Protein AF-A0A5K1B5K2-F1 (afdb_monomer_lite)

Foldseek 3Di:
DDDPPPDPDDLLVVLCCLCVPPVVPDDLLVLLVVLLVVLCVVVVVVVVLLVCVVVVPPVSVVVCVVLVNPQLSVCSVVCVVVVVVVVVVSVVSVVLSVVLVCLVPPDPVPDPCPPPVNVVVVVCSNVSSSVSNSVSSVSVVVVVVSRCVSPD

pLDDT: mean 74.58, std 14.49, range [34.84, 93.44]

Sequence (152 aa):
ITCRCSGNGDGHETTMVLLKGPLSHYEWDAKAVLVLAAFAMTYGEFWLTSQLHAVNNPLAKSVAVLKQLPELLEHVDTLKPRFDALNNLFAELLALTRCIIEFSDMPKDYISMDTPTLKTAQAYIPTAVYWIVKSVITSSSQVIGLICMGHE

Radius of gyration: 18.87 Å; chains: 1; bounding box: 48×26×58 Å

Structure (mmCIF, N/CA/C/O backbone):
data_AF-A0A5K1B5K2-F1
#
_entry.id   AF-A0A5K1B5K2-F1
#
loop_
_atom_site.group_PDB
_atom_site.id
_atom_site.type_symbol
_atom_site.label_atom_id
_atom_site.label_alt_id
_atom_site.label_comp_id
_atom_site.label_asym_id
_atom_site.label_entity_id
_atom_site.label_seq_id
_atom_site.pdbx_PDB_ins_code
_atom_site.Cartn_x
_atom_site.Cartn_y
_atom_site.Cartn_z
_atom_site.occupancy
_atom_site.B_iso_or_equiv
_atom_site.auth_seq_id
_atom_site.auth_comp_id
_atom_site.auth_asym_id
_atom_site.auth_atom_id
_atom_site.pdbx_PDB_model_num
ATOM 1 N N . ILE A 1 1 ? 1.248 -12.414 -7.505 1.00 42.53 1 ILE A N 1
ATOM 2 C CA . ILE A 1 1 ? -0.099 -12.026 -7.989 1.00 42.53 1 ILE A CA 1
ATOM 3 C C . ILE A 1 1 ? -0.017 -11.946 -9.506 1.00 42.53 1 ILE A C 1
ATOM 5 O O . ILE A 1 1 ? 0.461 -10.956 -10.035 1.00 42.53 1 ILE A O 1
ATOM 9 N N . THR A 1 2 ? -0.358 -13.021 -10.208 1.00 37.50 2 THR A N 1
ATOM 10 C CA . THR A 1 2 ? -0.392 -13.056 -11.677 1.00 37.50 2 THR A CA 1
ATOM 11 C C . THR A 1 2 ? -1.841 -12.888 -12.109 1.00 37.50 2 THR A C 1
ATOM 13 O O . THR A 1 2 ? -2.589 -13.855 -12.222 1.00 37.50 2 THR A O 1
ATOM 16 N N . CYS A 1 3 ? -2.272 -11.638 -12.276 1.00 45.53 3 CYS A N 1
ATOM 17 C CA . CYS A 1 3 ? -3.598 -11.359 -12.808 1.00 45.53 3 CYS A CA 1
ATOM 18 C C . CYS A 1 3 ? -3.533 -11.420 -14.339 1.00 45.53 3 CYS A C 1
ATOM 20 O O . CYS A 1 3 ? -2.828 -10.627 -14.961 1.00 45.53 3 CYS A O 1
ATOM 22 N N . ARG A 1 4 ? -4.260 -12.362 -14.956 1.00 41.22 4 ARG A N 1
ATOM 23 C CA . ARG A 1 4 ? -4.583 -12.293 -16.388 1.00 41.22 4 ARG A CA 1
ATOM 24 C C . ARG A 1 4 ? -5.589 -11.156 -16.585 1.00 41.22 4 ARG A C 1
ATOM 26 O O . ARG A 1 4 ? -6.795 -11.391 -16.607 1.00 41.22 4 ARG A O 1
ATOM 33 N N . CYS A 1 5 ? -5.107 -9.925 -16.708 1.00 46.34 5 CYS A N 1
ATOM 34 C CA . CYS A 1 5 ? -5.941 -8.762 -17.003 1.00 46.34 5 CYS A CA 1
ATOM 35 C C . CYS A 1 5 ? -6.309 -8.728 -18.495 1.00 46.34 5 CYS A C 1
ATOM 37 O O . CYS A 1 5 ? -5.785 -7.926 -19.255 1.00 46.34 5 CYS A O 1
ATOM 39 N N . SER A 1 6 ? -7.204 -9.621 -18.918 1.00 44.66 6 SER A N 1
ATOM 40 C CA . SER A 1 6 ? -7.982 -9.460 -20.160 1.00 44.66 6 SER A CA 1
ATOM 41 C C . SER A 1 6 ? -9.474 -9.247 -19.868 1.00 44.66 6 SER A C 1
ATOM 43 O O . SER A 1 6 ? -10.271 -9.085 -20.788 1.00 44.66 6 SER A O 1
ATOM 45 N N . GLY A 1 7 ? -9.878 -9.263 -18.596 1.00 43.06 7 GLY A N 1
ATOM 46 C CA . GLY A 1 7 ? -11.255 -9.024 -18.193 1.00 43.06 7 GLY A CA 1
ATOM 47 C C . GLY A 1 7 ? -11.449 -7.565 -17.822 1.00 43.06 7 GLY A C 1
ATOM 48 O O . GLY A 1 7 ? -10.800 -7.073 -16.906 1.00 43.06 7 GLY A O 1
ATOM 49 N N . ASN A 1 8 ? -12.386 -6.915 -18.497 1.00 46.66 8 ASN A N 1
ATOM 50 C CA . ASN A 1 8 ? -12.981 -5.620 -18.176 1.00 46.66 8 ASN A CA 1
ATOM 51 C C . ASN A 1 8 ? -13.783 -5.687 -16.847 1.00 46.66 8 ASN A C 1
ATOM 53 O O . ASN A 1 8 ? -14.937 -5.272 -16.790 1.00 46.66 8 ASN A O 1
ATOM 57 N N . GLY A 1 9 ? -13.219 -6.322 -15.814 1.00 53.56 9 GLY A N 1
ATOM 58 C CA . GLY A 1 9 ? -13.840 -6.533 -14.513 1.00 53.56 9 GLY A CA 1
ATOM 59 C C . GLY A 1 9 ? -13.720 -5.263 -13.689 1.00 53.56 9 GLY A C 1
ATOM 60 O O . GLY A 1 9 ? -12.617 -4.761 -13.470 1.00 53.56 9 GLY A O 1
ATOM 61 N N . ASP A 1 10 ? -14.860 -4.734 -13.259 1.00 70.25 10 ASP A N 1
ATOM 62 C CA . ASP A 1 10 ? -14.939 -3.555 -12.405 1.00 70.25 10 ASP A CA 1
ATOM 63 C C . ASP A 1 10 ? -13.998 -3.735 -11.197 1.00 70.25 10 ASP A C 1
ATOM 65 O O . ASP A 1 10 ? -14.020 -4.766 -10.517 1.00 70.25 10 ASP A O 1
ATOM 69 N N . GLY A 1 11 ? -13.149 -2.741 -10.907 1.00 72.81 11 GLY A N 1
ATOM 70 C CA . GLY A 1 11 ? -12.273 -2.759 -9.729 1.00 72.81 11 GLY A CA 1
ATOM 71 C C . GLY A 1 11 ? -13.053 -3.014 -8.432 1.00 72.81 11 GLY A C 1
ATOM 72 O O . GLY A 1 11 ? -12.501 -3.553 -7.469 1.00 72.81 11 GLY A O 1
ATOM 73 N N . HIS A 1 12 ? -14.352 -2.698 -8.420 1.00 83.50 12 HIS A N 1
ATOM 74 C CA . HIS A 1 12 ? -15.292 -3.114 -7.386 1.00 83.50 12 HIS A CA 1
ATOM 75 C C . HIS A 1 12 ? -15.451 -4.640 -7.274 1.00 83.50 12 HIS A C 1
ATOM 77 O O . HIS A 1 12 ? -15.308 -5.178 -6.180 1.00 83.50 12 HIS A O 1
ATOM 83 N N . GLU A 1 13 ? -15.705 -5.352 -8.373 1.00 84.38 13 GLU A N 1
ATOM 84 C CA . GLU A 1 13 ? -15.927 -6.803 -8.380 1.00 84.38 13 GLU A CA 1
ATOM 85 C C . GLU A 1 13 ? -14.706 -7.548 -7.834 1.00 84.38 13 GLU A C 1
ATOM 87 O O . GLU A 1 13 ? -14.828 -8.357 -6.913 1.00 84.38 13 GLU A O 1
ATOM 92 N N . THR A 1 14 ? -13.511 -7.190 -8.310 1.00 82.75 14 THR A N 1
ATOM 93 C CA . THR A 1 14 ? -12.257 -7.797 -7.834 1.00 82.75 14 THR A CA 1
ATOM 94 C C . THR A 1 14 ? -12.045 -7.531 -6.341 1.00 82.75 14 THR A C 1
ATOM 96 O O . THR A 1 14 ? -11.666 -8.431 -5.591 1.00 82.75 14 THR A O 1
ATOM 99 N N . THR A 1 15 ? -12.351 -6.312 -5.886 1.00 84.75 15 THR A N 1
ATOM 100 C CA . THR A 1 15 ? -12.276 -5.940 -4.465 1.00 84.75 15 THR A CA 1
ATOM 101 C C . THR A 1 15 ? -13.236 -6.781 -3.626 1.00 84.75 15 THR A C 1
ATOM 103 O O . THR A 1 15 ? -12.855 -7.317 -2.584 1.00 84.75 15 THR A O 1
ATOM 106 N N . MET A 1 16 ? -14.477 -6.939 -4.086 1.00 87.31 16 MET A N 1
ATOM 107 C CA . MET A 1 16 ? -15.501 -7.704 -3.382 1.00 87.31 16 MET A CA 1
ATOM 108 C C . MET A 1 16 ? -15.175 -9.196 -3.335 1.00 87.31 16 MET A C 1
ATOM 110 O O . MET A 1 16 ? -15.386 -9.814 -2.292 1.00 87.31 16 MET A O 1
ATOM 114 N N . VAL A 1 17 ? -14.621 -9.766 -4.409 1.00 88.94 17 VAL A N 1
ATOM 115 C CA . VAL A 1 17 ? -14.138 -11.156 -4.432 1.00 88.94 17 VAL A CA 1
ATOM 116 C C . VAL A 1 17 ? -13.024 -11.354 -3.407 1.00 88.94 17 VAL A C 1
ATOM 118 O O . VAL A 1 17 ? -13.064 -12.319 -2.644 1.00 88.94 17 VAL A O 1
ATOM 121 N N . LEU A 1 18 ? -12.066 -10.426 -3.328 1.00 86.62 18 LEU A N 1
ATOM 122 C CA . LEU A 1 18 ? -10.962 -10.515 -2.373 1.00 86.62 18 LEU A CA 1
ATOM 123 C C . LEU A 1 18 ? -11.462 -10.454 -0.920 1.00 86.62 18 LEU A C 1
ATOM 125 O O . LEU A 1 18 ? -11.082 -11.287 -0.096 1.00 86.62 18 LEU A O 1
ATOM 129 N N . LEU A 1 19 ? -12.354 -9.501 -0.623 1.00 86.81 19 LEU A N 1
ATOM 130 C CA . LEU A 1 19 ? -12.917 -9.291 0.715 1.00 86.81 19 LEU A C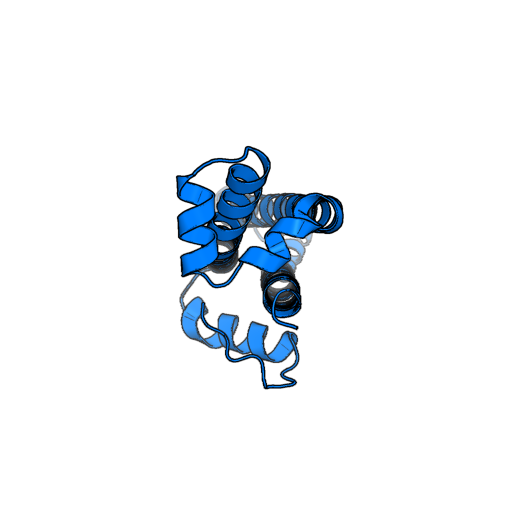A 1
ATOM 131 C C . LEU A 1 19 ? -13.838 -10.432 1.167 1.00 86.81 19 LEU A C 1
ATOM 133 O O . LEU A 1 19 ? -13.843 -10.773 2.349 1.00 86.81 19 LEU A O 1
ATOM 137 N N . LYS A 1 20 ? -14.617 -11.015 0.247 1.00 86.62 20 LYS A N 1
ATOM 138 C CA . LYS A 1 20 ? -15.579 -12.092 0.547 1.00 86.62 20 LYS A CA 1
ATOM 139 C C . LYS A 1 20 ? -14.996 -13.500 0.434 1.00 86.62 20 LYS A C 1
ATOM 141 O O . LYS A 1 20 ? -15.607 -14.430 0.943 1.00 86.62 20 LYS A O 1
ATOM 146 N N . GLY A 1 21 ? -13.858 -13.669 -0.231 1.00 89.50 21 GLY A N 1
ATOM 147 C CA . GLY A 1 21 ? -13.188 -14.958 -0.383 1.00 89.50 21 GLY A CA 1
ATOM 148 C C . GLY A 1 21 ? -11.994 -15.077 0.565 1.00 89.50 21 GLY A C 1
ATOM 149 O O . GLY A 1 21 ? -12.189 -15.343 1.752 1.00 89.50 21 GLY A O 1
ATOM 150 N N . PRO A 1 22 ? -10.762 -14.862 0.071 1.00 88.25 22 PRO A N 1
ATOM 151 C CA . PRO A 1 22 ? -9.529 -15.140 0.809 1.00 88.25 22 PRO A CA 1
ATOM 152 C C . PRO A 1 22 ? -9.378 -14.324 2.096 1.00 88.25 22 PRO A C 1
ATOM 154 O O . PRO A 1 22 ? -8.738 -14.788 3.034 1.00 88.25 22 PRO A O 1
ATOM 157 N N . LEU A 1 23 ? -9.971 -13.129 2.163 1.00 88.88 23 LEU A N 1
ATOM 158 C CA . LEU A 1 23 ? -9.868 -12.259 3.334 1.00 88.88 23 LEU A CA 1
ATOM 159 C C . LEU A 1 23 ? -11.039 -12.408 4.314 1.00 88.88 23 LEU A C 1
ATOM 161 O O . LEU A 1 23 ? -11.007 -11.801 5.379 1.00 88.88 23 LEU A O 1
ATOM 165 N N . SER A 1 24 ? -12.066 -13.193 3.983 1.00 89.19 24 SER A N 1
ATOM 166 C CA . SER A 1 24 ? -13.339 -13.224 4.722 1.00 89.19 24 SER A CA 1
ATOM 167 C C . SER A 1 24 ? -13.202 -13.602 6.198 1.00 89.19 24 SER A C 1
ATOM 169 O O . SER A 1 24 ? -13.907 -13.042 7.034 1.00 89.19 24 SER A O 1
ATOM 171 N N . HIS A 1 25 ? -12.267 -14.499 6.515 1.00 90.31 25 HIS A N 1
ATOM 172 C CA . HIS A 1 25 ? -12.027 -15.007 7.867 1.00 90.31 25 HIS A CA 1
ATOM 173 C C . HIS A 1 25 ? -11.183 -14.077 8.751 1.00 90.31 25 HIS A C 1
ATOM 175 O O . HIS A 1 25 ? -11.041 -14.346 9.940 1.00 90.31 25 HIS A O 1
ATOM 181 N N . TYR A 1 26 ? -10.618 -13.006 8.193 1.00 88.81 26 TYR A N 1
ATOM 182 C CA . TYR A 1 26 ? -9.761 -12.074 8.925 1.00 88.81 26 TYR A CA 1
ATOM 183 C C . TYR A 1 26 ? -10.560 -10.899 9.489 1.00 88.81 26 TYR A C 1
ATOM 185 O O . TYR A 1 26 ? -11.564 -10.485 8.907 1.00 88.81 26 TYR A O 1
ATOM 193 N N . GLU A 1 27 ? -10.099 -10.304 10.586 1.00 90.31 27 GLU A N 1
ATOM 194 C CA . GLU A 1 27 ? -10.630 -9.029 11.079 1.00 90.31 27 GLU A CA 1
ATOM 195 C C . GLU A 1 27 ? -10.299 -7.874 10.117 1.00 90.31 27 GLU A C 1
ATOM 197 O O . GLU A 1 27 ? -9.454 -8.003 9.231 1.00 90.31 27 GLU A O 1
ATOM 202 N N . TRP A 1 28 ? -11.050 -6.773 10.188 1.00 90.38 28 TRP A N 1
ATOM 203 C CA . TRP A 1 28 ? -10.982 -5.689 9.195 1.00 90.38 28 TRP A CA 1
ATOM 204 C C . TRP A 1 28 ? -9.601 -5.027 9.098 1.00 90.38 28 TRP A C 1
ATOM 206 O O . TRP A 1 28 ? -9.133 -4.746 7.994 1.00 90.38 28 TRP A O 1
ATOM 216 N N . ASP A 1 29 ? -8.945 -4.839 10.232 1.00 88.38 29 ASP A N 1
ATOM 217 C CA . ASP A 1 29 ? -7.550 -4.425 10.359 1.00 88.38 29 ASP A CA 1
ATOM 218 C C . ASP A 1 29 ? -6.602 -5.410 9.650 1.00 88.38 29 ASP A C 1
ATOM 220 O O . ASP A 1 29 ? -5.830 -5.012 8.771 1.00 88.38 29 ASP A O 1
ATOM 224 N N . ALA A 1 30 ? -6.733 -6.711 9.921 1.00 91.44 30 ALA A N 1
ATOM 225 C CA . ALA A 1 30 ? -5.914 -7.747 9.301 1.00 91.44 30 ALA A CA 1
ATOM 226 C C . ALA A 1 30 ? -6.125 -7.815 7.779 1.00 91.44 30 ALA A C 1
ATOM 228 O O . ALA A 1 30 ? -5.157 -7.973 7.030 1.00 91.44 30 ALA A O 1
ATOM 229 N N . LYS A 1 31 ? -7.359 -7.620 7.290 1.00 92.31 31 LYS A N 1
ATOM 230 C CA . LYS A 1 31 ? -7.637 -7.533 5.844 1.00 92.31 31 LYS A CA 1
ATOM 231 C C . LYS A 1 31 ? -6.830 -6.407 5.185 1.00 92.31 31 LYS A C 1
ATOM 233 O O . LYS A 1 31 ? -6.245 -6.626 4.124 1.00 92.31 31 LYS A O 1
ATOM 238 N N . ALA A 1 32 ? -6.778 -5.223 5.802 1.00 90.75 32 ALA A N 1
ATOM 239 C CA . ALA A 1 32 ? -6.025 -4.083 5.276 1.00 90.75 32 ALA A CA 1
ATOM 240 C C . ALA A 1 32 ? -4.510 -4.349 5.270 1.00 90.75 32 ALA A C 1
ATOM 242 O O . ALA A 1 32 ? -3.853 -4.135 4.248 1.00 90.75 32 ALA A O 1
ATOM 243 N N . VAL A 1 33 ? -3.971 -4.889 6.369 1.00 92.31 33 VAL A N 1
ATOM 244 C CA . VAL A 1 33 ? -2.542 -5.222 6.491 1.00 92.31 33 VAL A CA 1
ATOM 245 C C . VAL A 1 33 ? -2.118 -6.260 5.452 1.00 92.31 33 VAL A C 1
ATOM 247 O O . VAL A 1 33 ? -1.108 -6.069 4.774 1.00 92.31 33 VAL A O 1
ATOM 250 N N . LEU A 1 34 ? -2.893 -7.334 5.279 1.00 92.38 34 LEU A N 1
ATOM 251 C CA . LEU A 1 34 ? -2.575 -8.402 4.326 1.00 92.38 34 LEU A CA 1
ATOM 252 C C . LEU A 1 34 ? -2.547 -7.898 2.881 1.00 92.38 34 LEU A C 1
ATOM 254 O O . LEU A 1 34 ? -1.650 -8.260 2.118 1.00 92.38 34 LEU A O 1
ATOM 258 N N . VAL A 1 35 ? -3.497 -7.040 2.502 1.00 91.50 35 VAL A N 1
ATOM 259 C CA . VAL A 1 35 ? -3.549 -6.472 1.149 1.00 91.50 35 VAL A CA 1
ATOM 260 C C . VAL A 1 35 ? -2.385 -5.516 0.901 1.00 91.50 35 VAL A C 1
ATOM 262 O O . VAL A 1 35 ? -1.752 -5.594 -0.154 1.00 91.50 35 VAL A O 1
ATOM 265 N N . LEU A 1 36 ? -2.053 -4.663 1.873 1.00 89.19 36 LEU A N 1
ATOM 266 C CA . LEU A 1 36 ? -0.894 -3.777 1.770 1.00 89.19 36 LEU A CA 1
ATOM 267 C C . LEU A 1 36 ? 0.420 -4.556 1.697 1.00 89.19 36 LEU A C 1
ATOM 269 O O . LEU A 1 36 ? 1.266 -4.226 0.868 1.00 89.19 36 LEU A O 1
ATOM 273 N N . ALA A 1 37 ? 0.579 -5.612 2.496 1.00 88.94 37 ALA A N 1
ATOM 274 C CA . ALA A 1 37 ? 1.760 -6.470 2.456 1.00 88.94 37 ALA A CA 1
ATOM 275 C C . ALA A 1 37 ? 1.896 -7.185 1.102 1.00 88.94 37 ALA A C 1
ATOM 277 O O . ALA A 1 37 ? 2.976 -7.198 0.508 1.00 88.94 37 ALA A O 1
ATOM 278 N N . ALA A 1 38 ? 0.795 -7.730 0.577 1.00 87.81 38 ALA A N 1
ATOM 279 C CA . ALA A 1 38 ? 0.776 -8.373 -0.733 1.00 87.81 38 ALA A CA 1
ATOM 280 C C . ALA A 1 38 ? 1.170 -7.395 -1.852 1.00 87.81 38 ALA A C 1
ATOM 282 O O . ALA A 1 38 ? 1.971 -7.741 -2.724 1.00 87.81 38 ALA A O 1
ATOM 283 N N . PHE A 1 39 ? 0.661 -6.162 -1.798 1.00 83.56 39 PHE A N 1
ATOM 284 C CA . PHE A 1 39 ? 0.996 -5.132 -2.775 1.00 83.56 39 PHE A CA 1
ATOM 285 C C . PHE A 1 39 ? 2.445 -4.652 -2.639 1.00 83.56 39 PHE A C 1
ATOM 287 O O . PHE A 1 39 ? 3.143 -4.540 -3.648 1.00 83.56 39 PHE A O 1
ATOM 294 N N . ALA A 1 40 ? 2.937 -4.457 -1.412 1.00 85.44 40 ALA A N 1
ATOM 295 C CA . ALA A 1 40 ? 4.324 -4.085 -1.143 1.00 85.44 40 ALA A CA 1
ATOM 296 C C . ALA A 1 40 ? 5.318 -5.130 -1.672 1.00 85.44 40 ALA A C 1
ATOM 298 O O . ALA A 1 40 ? 6.331 -4.750 -2.253 1.00 85.44 40 ALA A O 1
ATOM 299 N N . MET A 1 41 ? 5.015 -6.430 -1.558 1.00 82.44 41 MET A N 1
ATOM 300 C CA . MET A 1 41 ? 5.843 -7.482 -2.166 1.00 82.44 41 MET A CA 1
ATOM 301 C C . MET A 1 41 ? 5.883 -7.362 -3.694 1.00 82.44 41 MET A C 1
ATOM 303 O O . MET A 1 41 ? 6.955 -7.434 -4.290 1.00 82.44 41 MET A O 1
ATOM 307 N N . THR A 1 42 ? 4.737 -7.124 -4.339 1.00 76.75 42 THR A N 1
ATOM 308 C CA . THR A 1 42 ? 4.694 -6.986 -5.805 1.00 76.75 42 THR A CA 1
ATOM 309 C C . THR A 1 42 ? 5.347 -5.704 -6.319 1.00 76.75 42 THR A C 1
ATOM 311 O O . THR A 1 42 ? 6.004 -5.722 -7.357 1.00 76.75 42 THR A O 1
ATOM 314 N N . TYR A 1 43 ? 5.188 -4.597 -5.596 1.00 77.31 43 TYR A N 1
ATOM 315 C CA . TYR A 1 43 ? 5.730 -3.296 -5.972 1.00 77.31 43 TYR A CA 1
ATOM 316 C C . TYR A 1 43 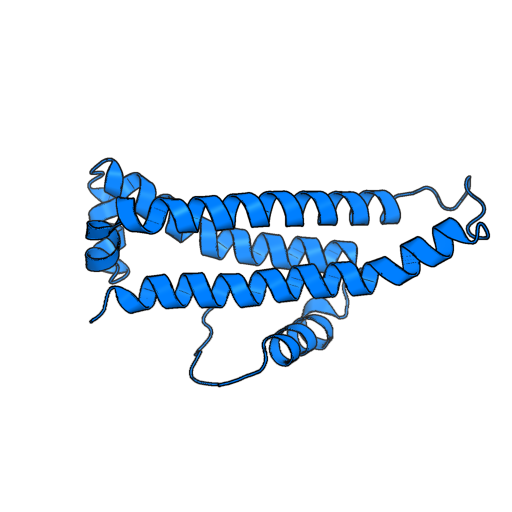? 7.223 -3.179 -5.642 1.00 77.31 43 TYR A C 1
ATOM 318 O O . TYR A 1 43 ? 7.998 -2.654 -6.440 1.00 77.31 43 TYR A O 1
ATOM 326 N N . GLY A 1 44 ? 7.643 -3.705 -4.490 1.00 75.44 44 GLY A N 1
ATOM 327 C CA . GLY A 1 44 ? 9.010 -3.603 -3.990 1.00 75.44 44 GLY A CA 1
ATOM 328 C C . GLY A 1 44 ? 10.030 -4.279 -4.900 1.00 75.44 44 GLY A C 1
ATOM 329 O O . GLY A 1 44 ? 11.075 -3.693 -5.170 1.00 75.44 44 GLY A O 1
ATOM 330 N N . GLU A 1 45 ? 9.716 -5.459 -5.445 1.00 72.19 45 GLU A N 1
ATOM 331 C CA . GLU A 1 45 ? 10.593 -6.121 -6.422 1.00 72.19 45 GLU A CA 1
ATOM 332 C C . GLU A 1 45 ? 10.827 -5.257 -7.667 1.00 72.19 45 GLU A C 1
ATOM 334 O O . GLU A 1 45 ? 11.940 -5.188 -8.194 1.00 72.19 45 GLU A O 1
ATOM 339 N N . PHE A 1 46 ? 9.777 -4.593 -8.143 1.00 71.25 46 PHE A N 1
ATOM 340 C CA . PHE A 1 46 ? 9.825 -3.781 -9.348 1.00 71.25 46 PHE A CA 1
ATOM 341 C C . PHE A 1 46 ? 10.589 -2.473 -9.122 1.00 71.25 46 PHE A C 1
ATOM 343 O O . PHE A 1 46 ? 11.505 -2.151 -9.878 1.00 71.25 46 PHE A O 1
ATOM 350 N N . TRP A 1 47 ? 10.271 -1.771 -8.034 1.00 73.19 47 TRP A N 1
ATOM 351 C CA . TRP A 1 47 ? 10.939 -0.534 -7.635 1.00 73.19 47 TRP A CA 1
ATOM 352 C C . TRP A 1 47 ? 12.426 -0.737 -7.317 1.00 73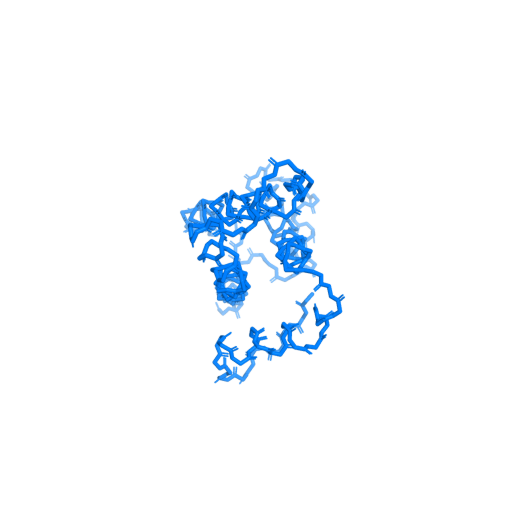.19 47 TRP A C 1
ATOM 354 O O . TRP A 1 47 ? 13.266 0.086 -7.678 1.00 73.19 47 TRP A O 1
ATOM 364 N N . LEU A 1 48 ? 12.784 -1.853 -6.676 1.00 73.19 48 LEU A N 1
ATOM 365 C CA . LEU A 1 48 ? 14.183 -2.185 -6.410 1.00 73.19 48 LEU A CA 1
ATOM 366 C C . LEU A 1 48 ? 14.944 -2.424 -7.721 1.00 73.19 48 LEU A C 1
ATOM 368 O O . LEU A 1 48 ? 16.040 -1.900 -7.911 1.00 73.19 48 LEU A O 1
ATOM 372 N N . THR A 1 49 ? 14.345 -3.173 -8.649 1.00 67.38 49 THR A N 1
ATOM 373 C CA . THR A 1 49 ? 14.966 -3.463 -9.949 1.00 67.38 49 THR A CA 1
ATOM 374 C C . THR A 1 49 ? 15.151 -2.190 -10.783 1.00 67.38 49 THR A C 1
ATOM 376 O O . THR A 1 49 ? 16.212 -2.016 -11.385 1.00 67.38 49 THR A O 1
ATOM 379 N N . SER A 1 50 ? 14.181 -1.266 -10.770 1.00 66.50 50 SER A N 1
ATOM 380 C CA . SER A 1 50 ? 14.297 0.011 -11.489 1.00 66.50 50 SER A CA 1
ATOM 381 C C . SER A 1 50 ? 15.388 0.914 -10.915 1.00 66.50 50 SER A C 1
ATOM 383 O O . SER A 1 50 ? 16.189 1.468 -11.671 1.00 66.50 50 SER A O 1
ATOM 385 N N . GLN A 1 51 ? 15.496 1.003 -9.588 1.00 66.12 51 GLN A N 1
ATOM 386 C CA . GLN A 1 51 ? 16.539 1.801 -8.945 1.00 66.12 51 GLN A CA 1
ATOM 387 C C . GLN A 1 51 ? 17.947 1.244 -9.178 1.00 66.12 51 GLN A C 1
ATOM 389 O O . GLN A 1 51 ? 18.853 2.009 -9.508 1.00 66.12 51 GLN A O 1
ATOM 394 N N . LEU A 1 52 ? 18.164 -0.071 -9.048 1.00 65.44 52 LEU A N 1
ATOM 395 C CA . LEU A 1 52 ? 19.500 -0.627 -9.289 1.00 65.44 52 LEU A CA 1
ATOM 396 C C . LEU A 1 52 ? 19.915 -0.544 -10.766 1.00 65.44 52 LEU A C 1
ATOM 398 O O . LEU A 1 52 ? 21.112 -0.445 -11.047 1.00 65.44 52 LEU A O 1
ATOM 402 N N . HIS A 1 53 ? 18.961 -0.560 -11.701 1.00 62.75 53 HIS A N 1
ATOM 403 C CA . HIS A 1 53 ? 19.264 -0.313 -13.108 1.00 62.75 53 HIS A CA 1
ATOM 404 C C . HIS A 1 53 ? 19.706 1.135 -13.351 1.00 62.75 53 HIS A C 1
ATOM 406 O O . HIS A 1 53 ? 20.689 1.353 -14.054 1.00 62.75 53 HIS A O 1
ATOM 412 N N . ALA A 1 54 ? 19.054 2.118 -12.717 1.00 63.78 54 ALA A N 1
ATOM 413 C CA . ALA A 1 54 ? 19.449 3.529 -12.814 1.00 63.78 54 ALA A CA 1
ATOM 414 C C . ALA A 1 54 ? 20.886 3.784 -12.313 1.00 63.78 54 ALA A C 1
ATOM 416 O O . ALA A 1 54 ? 21.574 4.669 -12.812 1.00 63.78 54 ALA A O 1
ATOM 417 N N . VAL A 1 55 ? 21.373 2.970 -11.369 1.00 65.81 55 VAL A N 1
ATOM 418 C CA . VAL A 1 55 ? 22.757 3.020 -10.849 1.00 65.81 55 VAL A CA 1
ATOM 419 C C . VAL A 1 55 ? 23.712 2.108 -11.652 1.00 65.81 55 VAL A C 1
ATOM 421 O O . VAL A 1 55 ? 24.856 1.881 -11.265 1.00 65.81 55 VAL A O 1
ATOM 424 N N . ASN A 1 56 ? 23.266 1.597 -12.806 1.00 67.75 56 ASN A N 1
ATOM 425 C CA . ASN A 1 56 ? 24.034 0.774 -13.745 1.00 67.75 56 ASN A CA 1
ATOM 426 C C . ASN A 1 56 ? 24.603 -0.522 -13.126 1.00 67.75 56 ASN A C 1
ATOM 428 O O . ASN A 1 56 ? 25.703 -0.969 -13.465 1.00 67.75 56 ASN A O 1
ATOM 432 N N . ASN A 1 57 ? 23.867 -1.140 -12.195 1.00 72.81 57 ASN A N 1
ATOM 433 C CA . ASN A 1 57 ? 24.300 -2.374 -11.545 1.00 72.81 57 ASN A CA 1
ATOM 434 C C . ASN A 1 57 ? 24.180 -3.583 -12.506 1.00 72.81 57 ASN A C 1
ATOM 436 O O . ASN A 1 57 ? 23.089 -3.850 -13.024 1.00 72.81 57 ASN A O 1
ATOM 440 N N . PRO A 1 58 ? 25.250 -4.377 -12.713 1.00 72.31 58 PRO A N 1
ATOM 441 C CA . PRO A 1 58 ? 25.240 -5.499 -13.656 1.00 72.31 58 PRO A CA 1
ATOM 442 C C . PRO A 1 58 ? 24.246 -6.615 -13.287 1.00 72.31 58 PRO A C 1
ATOM 444 O O . PRO A 1 58 ? 23.716 -7.270 -14.184 1.00 72.31 58 PRO A O 1
ATOM 447 N N . LEU A 1 59 ? 23.944 -6.809 -11.997 1.00 72.81 59 LEU A N 1
ATOM 448 C CA . LEU A 1 59 ? 22.936 -7.775 -11.536 1.00 72.81 59 LEU A CA 1
ATOM 449 C C . LEU A 1 59 ? 21.513 -7.308 -11.855 1.00 72.81 59 LEU A C 1
ATOM 451 O O . LEU A 1 59 ? 20.662 -8.109 -12.225 1.00 72.81 59 LEU A O 1
ATOM 455 N N . ALA A 1 60 ? 21.241 -6.008 -11.753 1.00 67.62 60 ALA A N 1
ATOM 456 C CA . ALA A 1 60 ? 19.930 -5.479 -12.115 1.00 67.62 60 ALA A CA 1
ATOM 457 C C . ALA A 1 60 ? 19.685 -5.570 -13.621 1.00 67.62 60 ALA A C 1
ATOM 459 O O . ALA A 1 60 ? 18.575 -5.885 -14.038 1.00 67.62 60 ALA A O 1
ATOM 460 N N . LYS A 1 61 ? 20.733 -5.389 -14.435 1.00 65.75 61 LYS A N 1
ATOM 461 C CA . LYS A 1 61 ? 20.661 -5.570 -15.888 1.00 65.75 61 LYS A CA 1
ATOM 462 C C . LYS A 1 61 ? 20.342 -7.016 -16.280 1.00 65.75 61 LYS A C 1
ATOM 464 O O . LYS A 1 61 ? 19.508 -7.237 -17.153 1.00 65.75 61 LYS A O 1
ATOM 469 N N . SER A 1 62 ? 20.951 -8.008 -15.626 1.00 68.56 62 SER A N 1
ATOM 470 C CA . SER A 1 62 ? 20.638 -9.416 -15.901 1.00 68.56 62 SER A CA 1
ATOM 471 C C . SER A 1 62 ? 19.231 -9.803 -15.432 1.00 68.56 62 SER A C 1
ATOM 473 O O . SER A 1 62 ? 18.517 -10.475 -16.174 1.00 68.56 62 SER A O 1
ATOM 475 N N . VAL A 1 63 ? 18.791 -9.328 -14.260 1.00 69.94 63 VAL A N 1
ATOM 476 C CA . VAL A 1 63 ? 17.420 -9.541 -13.754 1.00 69.94 63 VAL A CA 1
ATOM 477 C C . VAL A 1 63 ? 16.374 -8.867 -14.648 1.00 69.94 63 VAL A C 1
ATOM 479 O O . VAL A 1 63 ? 15.327 -9.457 -14.909 1.00 69.94 63 VAL A O 1
ATOM 482 N N . ALA A 1 64 ? 16.662 -7.671 -15.161 1.00 65.94 64 ALA A N 1
ATOM 483 C CA . ALA A 1 64 ? 15.801 -6.960 -16.100 1.00 65.94 64 ALA A CA 1
ATOM 484 C C . ALA A 1 64 ? 15.598 -7.727 -17.408 1.00 65.94 64 ALA A C 1
ATOM 486 O O . ALA A 1 64 ? 14.464 -7.892 -17.854 1.00 65.94 64 ALA A O 1
ATOM 487 N N . VAL A 1 65 ? 16.683 -8.245 -17.991 1.00 67.69 65 VAL A N 1
ATOM 488 C CA . VAL A 1 65 ? 16.618 -9.101 -19.184 1.00 67.69 65 VAL A CA 1
ATOM 489 C C . VAL A 1 65 ? 15.818 -10.370 -18.888 1.00 67.69 65 VAL A C 1
A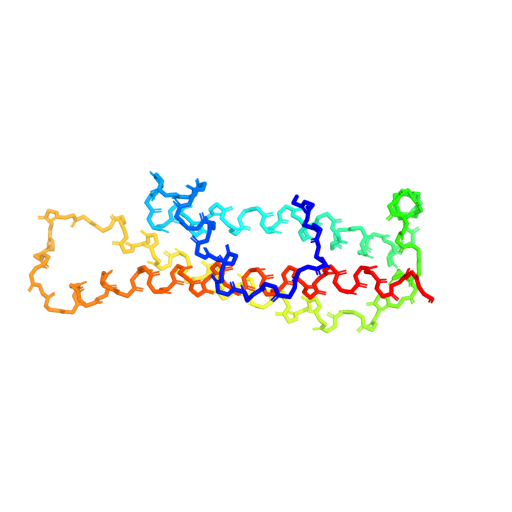TOM 491 O O . VAL A 1 65 ? 14.955 -10.749 -19.676 1.00 67.69 65 VAL A O 1
ATOM 494 N N . LEU A 1 66 ? 16.041 -10.993 -17.725 1.00 66.00 66 LEU A N 1
ATOM 495 C CA . LEU A 1 66 ? 15.329 -12.208 -17.320 1.00 66.00 66 LEU A CA 1
ATOM 496 C C . LEU A 1 66 ? 13.818 -11.980 -17.147 1.00 66.00 66 LEU A C 1
ATOM 498 O O . LEU A 1 66 ? 13.024 -12.863 -17.464 1.00 66.00 66 LEU A O 1
ATOM 502 N N . LYS A 1 67 ? 13.420 -10.801 -16.651 1.00 64.81 67 LYS A N 1
ATOM 503 C CA . LYS A 1 67 ? 12.015 -10.406 -16.475 1.00 64.81 67 LYS A CA 1
ATOM 504 C C . LYS A 1 67 ? 11.409 -9.701 -17.701 1.00 64.81 67 LYS A C 1
ATOM 506 O O . LYS A 1 67 ? 10.286 -9.225 -17.591 1.00 64.81 67 LYS A O 1
ATOM 511 N N . GLN A 1 68 ? 12.115 -9.645 -18.838 1.00 62.38 68 GLN A N 1
ATOM 512 C CA . GLN A 1 68 ? 11.666 -8.949 -20.059 1.00 62.38 68 GLN A CA 1
ATOM 513 C C . GLN A 1 68 ? 11.268 -7.485 -19.803 1.00 62.38 68 GLN A C 1
ATOM 515 O O . GLN A 1 68 ? 10.327 -6.962 -20.382 1.00 62.38 68 GLN A O 1
ATOM 520 N N . LEU A 1 69 ? 12.015 -6.815 -18.926 1.00 64.25 69 LEU A N 1
ATOM 521 C CA . LEU A 1 69 ? 11.837 -5.413 -18.552 1.00 64.25 69 LEU A CA 1
ATOM 522 C C . LEU A 1 69 ? 12.832 -4.390 -19.164 1.00 64.25 69 LEU A C 1
ATOM 524 O O . LEU A 1 69 ? 12.894 -3.277 -18.638 1.00 64.25 69 LEU A O 1
ATOM 528 N N . PRO A 1 70 ? 13.639 -4.692 -20.208 1.00 53.69 70 PRO A N 1
ATOM 529 C CA . PRO A 1 70 ? 14.707 -3.789 -20.636 1.00 53.69 70 PRO A CA 1
ATOM 530 C C . PRO A 1 70 ? 14.213 -2.454 -21.229 1.00 53.69 70 PRO A C 1
ATOM 532 O O . PRO A 1 70 ? 14.834 -1.436 -20.948 1.00 53.69 70 PRO A O 1
ATOM 535 N N . GLU A 1 71 ? 13.086 -2.411 -21.948 1.00 55.28 71 GLU A N 1
ATOM 536 C CA . GLU A 1 71 ? 12.538 -1.173 -22.553 1.00 55.28 71 GLU A CA 1
ATOM 537 C C . GLU A 1 71 ? 11.972 -0.186 -21.519 1.00 55.28 71 GLU A C 1
ATOM 539 O O . GLU A 1 71 ? 12.135 1.033 -21.622 1.00 55.28 71 GLU A O 1
ATOM 544 N N . LEU A 1 72 ? 11.359 -0.708 -20.454 1.00 55.44 72 LEU A N 1
ATOM 545 C CA . LEU A 1 72 ? 10.852 0.109 -19.354 1.00 55.44 72 LEU A CA 1
ATOM 546 C C . LEU A 1 72 ? 11.985 0.820 -18.593 1.00 55.44 72 LEU A C 1
ATOM 548 O O . LEU A 1 72 ? 11.805 1.900 -18.026 1.00 55.44 72 LEU A O 1
ATOM 552 N N . LEU A 1 73 ? 13.164 0.204 -18.576 1.00 57.31 73 LEU A N 1
ATOM 553 C CA . LEU A 1 73 ? 14.317 0.703 -17.845 1.00 57.31 73 LEU A CA 1
ATOM 554 C C . LEU A 1 73 ? 15.107 1.784 -18.599 1.00 57.31 73 LEU A C 1
ATOM 556 O O . LEU A 1 73 ? 15.925 2.467 -17.981 1.00 57.31 73 LEU A O 1
ATOM 560 N N . GLU A 1 74 ? 14.831 1.990 -19.888 1.00 59.62 74 GLU A N 1
ATOM 561 C CA . GLU A 1 74 ? 15.350 3.133 -20.652 1.00 59.62 74 GLU A CA 1
ATOM 562 C C . GLU A 1 74 ? 14.586 4.436 -20.347 1.00 59.62 74 GLU A C 1
ATOM 564 O O . GLU A 1 74 ? 15.144 5.522 -20.485 1.00 59.62 74 GLU A O 1
ATOM 569 N N . HIS A 1 75 ? 13.349 4.345 -19.839 1.00 63.50 75 HIS A N 1
ATOM 570 C CA . HIS A 1 75 ? 12.473 5.490 -19.535 1.00 63.50 75 HIS A CA 1
ATOM 571 C C . HIS A 1 75 ? 12.241 5.707 -18.025 1.00 63.50 75 HIS A C 1
ATOM 573 O O . HIS A 1 75 ? 11.231 6.289 -17.615 1.00 63.50 75 HIS A O 1
ATOM 579 N N . VAL A 1 76 ? 13.160 5.246 -17.166 1.00 63.34 76 VAL A N 1
ATOM 580 C CA . VAL A 1 76 ? 13.016 5.313 -15.692 1.00 63.34 76 VAL A CA 1
ATOM 581 C C . VAL A 1 76 ? 12.742 6.734 -15.199 1.00 63.34 76 VAL A C 1
ATOM 583 O O . VAL A 1 76 ? 11.897 6.926 -14.322 1.00 63.34 76 VAL A O 1
ATOM 586 N N . ASP A 1 77 ? 13.381 7.739 -15.799 1.00 65.81 77 ASP A N 1
ATOM 587 C CA . ASP A 1 77 ? 13.178 9.145 -15.434 1.00 65.81 77 ASP A CA 1
ATOM 588 C C . ASP A 1 77 ? 11.753 9.635 -15.738 1.00 65.81 77 ASP A C 1
ATOM 590 O O . ASP A 1 77 ? 11.189 10.426 -14.980 1.00 65.81 77 ASP A O 1
ATOM 594 N N . THR A 1 78 ? 11.119 9.115 -16.792 1.00 68.38 78 THR A N 1
ATOM 595 C CA . THR A 1 78 ? 9.719 9.412 -17.141 1.00 68.38 78 THR A CA 1
ATOM 596 C C . THR A 1 78 ? 8.732 8.722 -16.195 1.00 68.38 78 THR A C 1
ATOM 598 O O . THR A 1 78 ? 7.618 9.203 -15.978 1.00 68.38 78 THR A O 1
ATOM 601 N N . LEU A 1 79 ? 9.136 7.599 -15.598 1.00 70.31 79 LEU A N 1
ATOM 602 C CA . LEU A 1 79 ? 8.317 6.817 -14.671 1.00 70.31 79 LEU A CA 1
ATOM 603 C C . LEU A 1 79 ? 8.417 7.310 -13.224 1.00 70.31 79 LEU A C 1
ATOM 605 O O . LEU A 1 79 ? 7.475 7.121 -12.452 1.00 70.31 79 LEU A O 1
ATOM 609 N N . LYS A 1 80 ? 9.512 7.986 -12.863 1.00 74.38 80 LYS A N 1
ATOM 610 C CA . LYS A 1 80 ? 9.759 8.559 -11.531 1.00 74.38 80 LYS A CA 1
ATOM 611 C C . LYS A 1 80 ? 8.558 9.300 -10.911 1.00 74.38 80 LYS A C 1
ATOM 613 O O . LYS A 1 80 ? 8.157 8.906 -9.818 1.00 74.38 80 LYS A O 1
ATOM 618 N N . PRO A 1 81 ? 7.901 10.274 -11.576 1.00 80.25 81 PRO A N 1
ATOM 619 C CA . PRO A 1 81 ? 6.754 10.970 -10.981 1.00 80.25 81 PRO A CA 1
ATOM 620 C C . PRO A 1 81 ? 5.560 10.047 -10.691 1.00 80.25 81 PRO A C 1
ATOM 622 O O . PRO A 1 81 ? 4.804 10.288 -9.750 1.00 80.25 81 PRO A O 1
ATOM 625 N N . ARG A 1 82 ? 5.381 8.968 -11.467 1.00 76.44 82 ARG A N 1
ATOM 626 C CA . ARG A 1 82 ? 4.325 7.972 -11.218 1.00 76.44 82 ARG A CA 1
ATOM 627 C C . ARG A 1 82 ? 4.655 7.119 -9.996 1.00 76.44 82 ARG A C 1
ATOM 629 O O . ARG A 1 82 ? 3.767 6.839 -9.196 1.00 76.44 82 ARG A O 1
ATOM 636 N N . PHE A 1 83 ? 5.921 6.746 -9.831 1.00 77.69 83 PHE A N 1
ATOM 637 C CA . PHE A 1 83 ? 6.381 6.043 -8.638 1.00 77.69 83 PHE A CA 1
ATOM 638 C C . PHE A 1 83 ? 6.263 6.896 -7.377 1.00 77.69 83 PHE A C 1
ATOM 640 O O . PHE A 1 83 ? 5.792 6.401 -6.358 1.00 77.69 83 PHE A O 1
ATOM 647 N N . ASP A 1 84 ? 6.608 8.180 -7.450 1.00 82.94 84 ASP A N 1
ATOM 648 C CA . ASP A 1 84 ? 6.449 9.1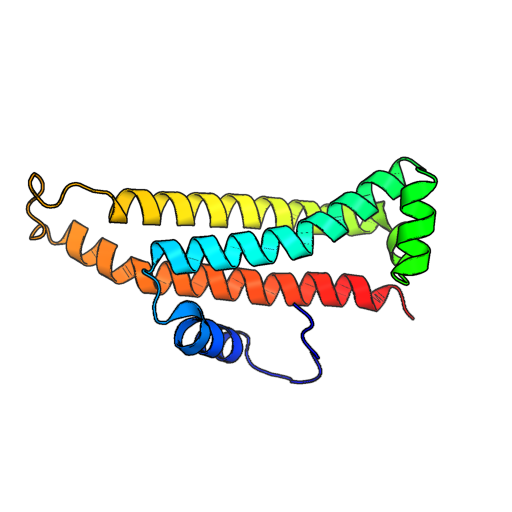02 -6.323 1.00 82.94 84 ASP A CA 1
ATOM 649 C C . ASP A 1 84 ? 4.970 9.246 -5.927 1.00 82.94 84 ASP A C 1
ATOM 651 O O . ASP A 1 84 ? 4.633 9.183 -4.744 1.00 82.94 84 ASP A O 1
ATOM 655 N N . ALA A 1 85 ? 4.063 9.339 -6.907 1.00 86.00 85 ALA A N 1
ATOM 656 C CA . ALA A 1 85 ? 2.623 9.349 -6.652 1.00 86.00 85 ALA A CA 1
ATOM 657 C C . ALA A 1 85 ? 2.132 8.049 -5.985 1.00 86.00 85 ALA A C 1
ATOM 659 O O . ALA A 1 85 ? 1.345 8.105 -5.038 1.00 86.00 85 ALA A O 1
ATOM 660 N N . LEU A 1 86 ? 2.620 6.887 -6.434 1.00 83.81 86 LEU A N 1
ATOM 661 C CA . LEU A 1 86 ? 2.312 5.598 -5.808 1.00 83.81 86 LEU A CA 1
ATOM 662 C C . LEU A 1 86 ? 2.859 5.515 -4.379 1.00 83.81 86 LEU A C 1
ATOM 664 O O . LEU A 1 86 ? 2.133 5.091 -3.485 1.00 83.81 86 LEU A O 1
ATOM 668 N N . ASN A 1 87 ? 4.097 5.950 -4.143 1.00 85.81 87 ASN A N 1
ATOM 669 C CA . ASN A 1 87 ? 4.716 5.964 -2.815 1.00 85.81 87 ASN A CA 1
ATOM 670 C C . ASN A 1 87 ? 3.934 6.858 -1.840 1.00 85.81 87 ASN A C 1
ATOM 672 O O . ASN A 1 87 ? 3.687 6.454 -0.704 1.00 85.81 87 ASN A O 1
ATOM 676 N N . ASN A 1 88 ? 3.489 8.032 -2.296 1.00 89.75 88 ASN A N 1
ATOM 677 C CA . ASN A 1 88 ? 2.639 8.918 -1.500 1.00 89.75 88 ASN A CA 1
ATOM 678 C C . ASN A 1 88 ? 1.290 8.263 -1.185 1.00 89.75 88 ASN A C 1
ATOM 680 O O . ASN A 1 88 ? 0.875 8.247 -0.029 1.00 89.75 88 ASN A O 1
ATOM 684 N N . LEU A 1 89 ? 0.636 7.647 -2.176 1.00 89.50 89 LEU A N 1
ATOM 685 C CA . LEU A 1 89 ? -0.602 6.899 -1.947 1.00 89.50 89 LEU A CA 1
ATOM 686 C C . LEU A 1 89 ? -0.396 5.778 -0.918 1.00 89.50 89 LEU A C 1
ATOM 688 O O . LEU A 1 89 ? -1.200 5.622 -0.005 1.00 89.50 89 LEU A O 1
ATOM 692 N N . PHE A 1 90 ? 0.687 5.013 -1.030 1.00 87.19 90 PHE A N 1
ATOM 693 C CA . PHE A 1 90 ? 1.029 3.967 -0.068 1.00 87.19 90 PHE A CA 1
ATOM 694 C C . PHE A 1 90 ? 1.207 4.502 1.352 1.00 87.19 90 PHE A C 1
ATOM 696 O O . PHE A 1 90 ? 0.743 3.863 2.297 1.00 87.19 90 PHE A O 1
ATOM 703 N N . ALA A 1 91 ? 1.862 5.654 1.510 1.00 90.31 91 ALA A N 1
ATOM 704 C CA . ALA A 1 91 ? 2.033 6.290 2.811 1.00 90.31 91 ALA A CA 1
ATOM 705 C C . ALA A 1 91 ? 0.676 6.647 3.440 1.00 90.31 91 ALA A C 1
ATOM 707 O O . ALA A 1 91 ? 0.446 6.332 4.610 1.00 90.31 91 ALA A O 1
ATOM 708 N N . GLU A 1 92 ? -0.247 7.200 2.649 1.00 93.44 92 GLU A N 1
ATOM 709 C CA . GLU A 1 92 ? -1.614 7.509 3.090 1.00 93.44 92 GLU A CA 1
ATOM 710 C C . GLU A 1 92 ? -2.405 6.244 3.462 1.00 93.44 92 GLU A C 1
ATOM 712 O O . GLU A 1 92 ? -3.032 6.178 4.522 1.00 93.44 92 GLU A O 1
ATOM 717 N N . LEU A 1 93 ? -2.337 5.189 2.642 1.00 91.75 93 LEU A N 1
ATOM 718 C CA . LEU A 1 93 ? -3.008 3.917 2.941 1.00 91.75 93 LEU A CA 1
ATOM 719 C C . LEU A 1 93 ? -2.445 3.247 4.205 1.00 91.75 93 LEU A C 1
ATOM 721 O O . LEU A 1 93 ? -3.197 2.638 4.974 1.00 91.75 93 LEU A O 1
ATOM 725 N N . LEU A 1 94 ? -1.137 3.372 4.445 1.00 92.00 94 LEU A N 1
ATOM 726 C CA . LEU A 1 94 ? -0.491 2.879 5.659 1.00 92.00 94 LEU A CA 1
ATOM 727 C C . LEU A 1 94 ? -0.943 3.673 6.890 1.00 92.00 94 LEU A C 1
ATOM 729 O O . LEU A 1 94 ? -1.231 3.068 7.924 1.00 92.00 94 LEU A O 1
ATOM 733 N N . ALA A 1 95 ? -1.039 5.000 6.785 1.00 92.62 95 ALA A N 1
ATOM 734 C CA . ALA A 1 95 ? -1.554 5.850 7.856 1.00 92.62 95 ALA A CA 1
ATOM 735 C C . ALA A 1 95 ? -3.011 5.501 8.199 1.00 92.62 95 ALA A C 1
ATOM 737 O O . ALA A 1 95 ? -3.344 5.320 9.372 1.00 92.62 95 ALA A O 1
ATOM 738 N N . LEU A 1 96 ? -3.858 5.300 7.184 1.00 90.50 96 LEU A N 1
ATOM 739 C CA . LEU A 1 96 ? -5.245 4.878 7.379 1.00 90.50 96 LEU A CA 1
ATOM 740 C C . LEU A 1 96 ? -5.339 3.494 8.038 1.00 90.50 96 LEU A C 1
ATOM 742 O O . LEU A 1 96 ? -6.159 3.284 8.927 1.00 90.50 96 LEU A O 1
ATOM 746 N N . THR A 1 97 ? -4.471 2.559 7.650 1.00 91.19 97 THR A N 1
ATOM 747 C CA . THR A 1 97 ? -4.427 1.218 8.255 1.00 91.19 97 THR A CA 1
ATOM 748 C C . THR A 1 97 ? -3.977 1.266 9.711 1.00 91.19 97 THR A C 1
ATOM 750 O O . THR A 1 97 ? -4.569 0.591 10.548 1.00 91.19 97 THR A O 1
ATOM 753 N N . ARG A 1 98 ? -2.983 2.100 10.046 1.00 91.06 98 ARG A N 1
ATOM 754 C CA . ARG A 1 98 ? -2.572 2.329 11.441 1.00 91.06 98 ARG A CA 1
ATOM 755 C C . ARG A 1 98 ? -3.719 2.875 12.283 1.00 91.06 98 ARG A C 1
ATOM 757 O O . ARG A 1 98 ? -3.974 2.335 13.350 1.00 91.06 98 ARG A O 1
ATOM 764 N N . CYS A 1 99 ? -4.456 3.853 11.760 1.00 88.62 99 CYS A N 1
ATOM 765 C CA . CYS A 1 99 ? -5.651 4.382 12.415 1.00 88.62 99 CYS A CA 1
ATOM 766 C C . CYS A 1 99 ? -6.677 3.265 12.695 1.00 88.62 99 CYS A C 1
ATOM 768 O O . CYS A 1 99 ? -7.166 3.138 13.813 1.00 88.62 99 CYS A O 1
ATOM 770 N N . ILE A 1 100 ? -6.947 2.384 11.723 1.00 87.94 100 ILE A N 1
ATOM 771 C CA . ILE A 1 100 ? -7.857 1.237 11.912 1.00 87.94 100 ILE A CA 1
ATOM 772 C C . ILE A 1 100 ? -7.357 0.279 13.008 1.00 87.94 100 ILE A C 1
ATOM 774 O O . ILE A 1 100 ? -8.165 -0.199 13.808 1.00 87.94 100 ILE A O 1
ATOM 778 N N . ILE A 1 101 ? -6.051 0.002 13.060 1.00 87.94 101 ILE A N 1
ATOM 779 C CA . ILE A 1 101 ? -5.444 -0.860 14.087 1.00 87.94 101 ILE A CA 1
ATOM 780 C C . ILE A 1 101 ? -5.592 -0.223 15.472 1.00 87.94 101 ILE A C 1
ATOM 782 O O . ILE A 1 101 ? -6.062 -0.887 16.389 1.00 87.94 101 ILE A O 1
ATOM 786 N N . GLU A 1 102 ? -5.278 1.066 15.618 1.00 87.12 102 GLU A N 1
ATOM 787 C CA . GLU A 1 102 ? -5.434 1.803 16.882 1.00 87.12 102 GLU A CA 1
ATOM 788 C C . GLU A 1 102 ? -6.887 1.782 17.383 1.00 87.12 102 GLU A C 1
ATOM 790 O O . GLU A 1 102 ? -7.137 1.608 18.575 1.00 87.12 102 GLU A O 1
ATOM 795 N N . PHE A 1 103 ? -7.860 1.891 16.472 1.00 80.94 103 PHE A N 1
ATOM 796 C CA . PHE A 1 103 ? -9.279 1.746 16.807 1.00 80.94 103 PHE A CA 1
ATOM 797 C C . PHE A 1 103 ? -9.672 0.319 17.207 1.00 80.94 103 PHE A C 1
ATOM 799 O O . PHE A 1 103 ? -10.614 0.145 17.982 1.00 80.94 103 PHE A O 1
ATOM 806 N N . SER A 1 104 ? -8.988 -0.693 16.673 1.00 79.19 104 SER A N 1
ATOM 807 C CA . SER A 1 104 ? -9.270 -2.106 16.954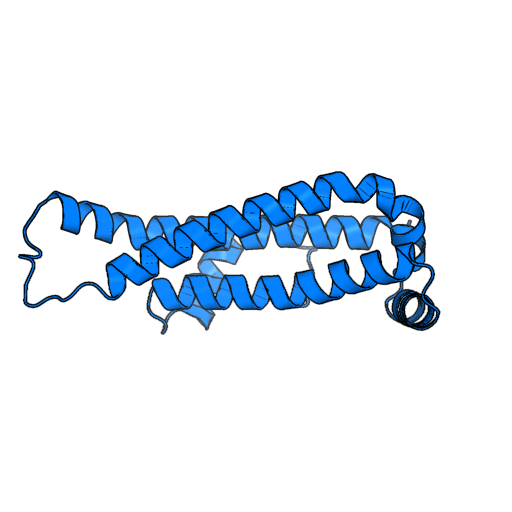 1.00 79.19 104 SER A CA 1
ATOM 808 C C . SER A 1 104 ? -8.641 -2.570 18.274 1.00 79.19 104 SER A C 1
ATOM 810 O O . SER A 1 104 ? -9.230 -3.398 18.966 1.00 79.19 104 SER A O 1
ATOM 812 N N . ASP A 1 105 ? -7.499 -1.987 18.652 1.00 80.31 105 ASP A N 1
ATOM 813 C CA . ASP A 1 105 ? -6.735 -2.301 19.871 1.00 80.31 105 ASP A CA 1
ATOM 814 C C . ASP A 1 105 ? -7.210 -1.512 21.114 1.00 80.31 105 ASP A C 1
ATOM 816 O O . ASP A 1 105 ? -6.707 -1.681 22.225 1.00 80.31 105 ASP A O 1
ATOM 820 N N . MET A 1 106 ? -8.201 -0.627 20.953 1.00 74.25 106 MET A N 1
ATOM 821 C CA . MET A 1 106 ? -8.702 0.211 22.041 1.00 74.25 106 MET A CA 1
ATOM 822 C C . MET A 1 106 ? -9.349 -0.644 23.158 1.00 74.25 106 MET A C 1
ATOM 824 O O . MET A 1 106 ? -10.247 -1.445 22.869 1.00 74.25 106 MET A O 1
ATOM 828 N N . PRO A 1 107 ? -8.964 -0.474 24.444 1.00 65.94 107 PRO A N 1
ATOM 829 C CA . PRO A 1 107 ? -9.482 -1.293 25.539 1.00 65.94 107 PRO A CA 1
ATOM 830 C C . PRO A 1 107 ? -11.002 -1.165 25.686 1.00 65.94 107 PRO A C 1
ATOM 832 O O . PRO A 1 107 ? -11.523 -0.096 26.014 1.00 65.94 107 PRO A O 1
ATOM 835 N N . LYS A 1 108 ? -11.713 -2.282 25.502 1.00 63.28 108 LYS A N 1
ATOM 836 C CA . LYS A 1 108 ? -13.183 -2.354 25.607 1.00 63.28 108 LYS A CA 1
ATOM 837 C C . LYS A 1 108 ? -13.697 -2.120 27.036 1.00 63.28 108 LYS A C 1
ATOM 839 O O . LYS A 1 108 ? -14.868 -1.807 27.215 1.00 63.28 108 LYS A O 1
ATOM 844 N N . ASP A 1 109 ? -12.815 -2.225 28.031 1.00 58.75 109 ASP A N 1
ATOM 845 C CA . ASP A 1 109 ? -13.164 -2.205 29.457 1.00 58.75 109 ASP A CA 1
ATOM 846 C C . ASP A 1 109 ? -13.190 -0.800 30.088 1.00 58.75 109 ASP A C 1
ATOM 848 O O . ASP A 1 109 ? -13.771 -0.621 31.156 1.00 58.75 109 ASP A O 1
ATOM 852 N N . TYR A 1 110 ? -12.592 0.213 29.445 1.00 53.31 110 TYR A N 1
ATOM 853 C CA . TYR A 1 110 ? -12.451 1.566 30.020 1.00 53.31 110 TYR A CA 1
ATOM 854 C C . TYR A 1 110 ? -13.206 2.661 29.261 1.00 53.31 110 TYR A C 1
ATOM 856 O O . TYR A 1 110 ? -13.306 3.793 29.736 1.00 53.31 110 TYR A O 1
ATOM 864 N N . ILE A 1 111 ? -13.760 2.338 28.093 1.00 56.22 111 ILE A N 1
ATOM 865 C CA . ILE A 1 111 ? -14.474 3.283 27.238 1.00 56.22 111 ILE A CA 1
ATOM 866 C C . ILE A 1 111 ? -15.847 2.695 26.982 1.00 56.22 111 ILE A C 1
ATOM 868 O O . ILE A 1 111 ? -15.975 1.652 26.349 1.00 56.22 111 ILE A O 1
ATOM 872 N N . SER A 1 112 ? -16.888 3.368 27.474 1.00 54.94 112 SER A N 1
ATOM 873 C CA . SER A 1 112 ? -18.256 3.007 27.123 1.00 54.94 112 SER A CA 1
ATOM 874 C C . SER A 1 112 ? -18.388 3.053 25.599 1.00 54.94 112 SER A C 1
ATOM 876 O O . SER A 1 112 ? -18.405 4.126 24.984 1.00 54.94 112 SER A O 1
ATOM 878 N N . MET A 1 113 ? -18.490 1.869 24.988 1.00 55.00 113 MET A N 1
ATOM 879 C CA . MET A 1 113 ? -18.745 1.687 23.558 1.00 55.00 113 MET A CA 1
ATOM 880 C C . MET A 1 113 ? -20.087 2.296 23.107 1.00 55.00 113 MET A C 1
ATOM 882 O O . MET A 1 113 ? -20.433 2.220 21.931 1.00 55.00 113 MET A O 1
ATOM 886 N N . ASP A 1 114 ? -20.843 2.918 24.014 1.00 56.59 114 ASP A N 1
ATOM 887 C CA . ASP A 1 114 ? -22.131 3.556 23.764 1.00 56.59 114 ASP A CA 1
ATOM 888 C C . ASP A 1 114 ? -22.049 5.048 23.443 1.00 56.59 114 ASP A C 1
ATOM 890 O O . ASP A 1 114 ? -23.082 5.672 23.191 1.00 56.59 114 ASP A O 1
ATOM 894 N N . THR A 1 115 ? -20.850 5.629 23.364 1.00 64.62 115 THR A N 1
ATOM 895 C CA . THR A 1 115 ? -20.726 6.971 22.790 1.00 64.62 115 THR A CA 1
ATOM 896 C C . THR A 1 115 ? -21.040 6.924 21.284 1.00 64.62 115 THR A C 1
ATOM 898 O O . THR A 1 115 ? -20.450 6.133 20.540 1.00 64.62 115 THR A O 1
ATOM 901 N N . PRO A 1 116 ? -21.981 7.751 20.788 1.00 69.12 116 PRO A N 1
ATOM 902 C CA . PRO A 1 116 ? -22.456 7.685 19.401 1.00 69.12 116 PRO A CA 1
ATOM 903 C C . PRO A 1 116 ? -21.336 7.915 18.375 1.00 69.12 116 PRO A C 1
ATOM 905 O O . PRO A 1 116 ? -21.380 7.380 17.267 1.00 69.12 116 PRO A O 1
ATOM 908 N N . THR A 1 117 ? -20.297 8.655 18.758 1.00 66.88 117 THR A N 1
ATOM 909 C CA . THR A 1 117 ? -19.078 8.891 17.979 1.00 66.88 117 THR A CA 1
ATOM 910 C C . THR A 1 117 ? -18.263 7.619 17.738 1.00 66.88 117 THR A C 1
ATOM 912 O O . THR A 1 117 ? -17.831 7.399 16.607 1.00 66.88 117 THR A O 1
ATOM 915 N N . LEU A 1 118 ? -18.097 6.746 18.738 1.00 67.19 118 LEU A N 1
ATOM 916 C CA . LEU A 1 118 ? -17.318 5.510 18.591 1.00 67.19 118 LEU A CA 1
ATOM 917 C C . LEU A 1 118 ? -18.050 4.472 17.727 1.00 67.19 118 LEU A C 1
ATOM 919 O O . LEU A 1 118 ? -17.443 3.870 16.842 1.00 67.19 118 LEU A O 1
ATOM 923 N N . LYS A 1 119 ? -19.371 4.321 17.907 1.00 68.62 119 LYS A N 1
ATOM 924 C CA . LYS A 1 119 ? -20.204 3.452 17.048 1.00 68.62 119 LYS A CA 1
ATOM 925 C C . LYS A 1 119 ? -20.171 3.897 15.588 1.00 68.62 119 LYS A C 1
ATOM 927 O O . LYS A 1 119 ? -20.073 3.073 14.682 1.00 68.62 119 LYS A O 1
ATOM 932 N N . THR A 1 120 ? -20.213 5.209 15.369 1.00 73.69 120 THR A N 1
ATOM 933 C CA . THR A 1 120 ? -20.110 5.803 14.035 1.00 73.69 120 THR A CA 1
ATOM 934 C C . THR A 1 120 ? -18.738 5.528 13.415 1.00 73.69 120 THR A C 1
ATOM 936 O O . THR A 1 120 ? -18.669 5.092 12.270 1.00 73.69 120 THR A O 1
ATOM 939 N N . ALA A 1 121 ? -17.647 5.692 14.172 1.00 72.31 121 ALA A N 1
ATOM 940 C CA . ALA A 1 121 ? -16.296 5.375 13.704 1.00 72.31 121 ALA A CA 1
ATOM 941 C C . ALA A 1 121 ? -16.127 3.885 13.347 1.00 72.31 121 ALA A C 1
ATOM 943 O O . ALA A 1 121 ? -15.605 3.570 12.278 1.00 72.31 121 ALA A O 1
ATOM 944 N N . GLN A 1 122 ? -16.646 2.966 14.170 1.00 73.50 122 GLN A N 1
ATOM 945 C CA . GLN A 1 122 ? -16.617 1.525 13.879 1.00 73.50 122 GLN A CA 1
ATOM 946 C C . GLN A 1 122 ? -17.390 1.160 12.603 1.00 73.50 122 GLN A C 1
ATOM 948 O O . GLN A 1 122 ? -16.950 0.296 11.845 1.00 73.50 122 GLN A O 1
ATOM 953 N N . ALA A 1 123 ? -18.499 1.848 12.314 1.00 81.25 123 ALA A N 1
ATOM 954 C CA . ALA A 1 123 ? -19.253 1.647 11.077 1.00 81.25 123 ALA A CA 1
ATOM 955 C C . ALA A 1 123 ? -18.484 2.099 9.819 1.00 81.25 123 ALA A C 1
ATOM 957 O O . ALA A 1 123 ? -18.735 1.588 8.724 1.00 81.25 123 ALA A O 1
ATOM 958 N N . TYR A 1 124 ? -17.519 3.015 9.958 1.00 85.75 124 TYR A N 1
ATOM 959 C CA . TYR A 1 124 ? -16.666 3.448 8.851 1.00 85.75 124 TYR A CA 1
ATOM 960 C C . TYR A 1 124 ? -15.496 2.501 8.569 1.00 85.75 124 TYR A C 1
ATOM 962 O O . TYR A 1 124 ? -14.996 2.517 7.444 1.00 85.75 124 TYR A O 1
ATOM 970 N N . ILE A 1 125 ? -15.093 1.643 9.514 1.00 86.50 125 ILE A N 1
ATOM 971 C CA . ILE A 1 125 ? -13.953 0.725 9.339 1.00 86.50 125 ILE A CA 1
ATOM 972 C C . ILE A 1 125 ? -14.121 -0.179 8.099 1.00 86.50 125 ILE A C 1
ATOM 974 O O . ILE A 1 125 ? -13.231 -0.166 7.246 1.00 86.50 125 ILE A O 1
ATOM 978 N N . PRO A 1 126 ? -15.246 -0.901 7.898 1.00 87.88 126 PRO A N 1
ATOM 979 C CA . PRO A 1 126 ? -15.452 -1.714 6.695 1.00 87.88 126 PRO A CA 1
ATOM 980 C C . PRO A 1 126 ? -15.327 -0.917 5.393 1.00 87.88 126 PRO A C 1
ATOM 982 O O . PRO A 1 126 ? -14.749 -1.384 4.411 1.00 87.88 126 PRO A O 1
ATOM 985 N N . THR A 1 127 ? -15.849 0.310 5.400 1.00 89.25 127 THR A N 1
ATOM 986 C CA . THR A 1 127 ? -15.813 1.221 4.253 1.00 89.25 127 THR A CA 1
ATOM 987 C C . THR A 1 127 ? -14.384 1.676 3.966 1.00 89.25 127 THR A C 1
ATOM 989 O O . THR A 1 127 ? -13.951 1.640 2.816 1.00 89.25 127 THR A O 1
ATOM 992 N N . ALA A 1 128 ? -13.626 2.050 4.998 1.00 89.06 128 ALA A N 1
ATOM 993 C CA . ALA A 1 128 ? -12.225 2.440 4.874 1.00 89.06 128 ALA A CA 1
ATOM 994 C C . ALA A 1 128 ? -11.373 1.294 4.310 1.00 89.06 128 ALA A C 1
ATOM 996 O O . ALA A 1 128 ? -10.626 1.497 3.353 1.00 89.06 128 ALA A O 1
ATOM 997 N N . VAL A 1 129 ? -11.550 0.071 4.822 1.00 90.69 129 VAL A N 1
ATOM 998 C CA . VAL A 1 129 ? -10.849 -1.116 4.308 1.00 90.69 129 VAL A CA 1
ATOM 999 C C . VAL A 1 129 ? -11.208 -1.382 2.851 1.00 90.69 129 VAL A C 1
ATOM 1001 O O . VAL A 1 129 ? -10.317 -1.629 2.041 1.00 90.69 129 VAL A O 1
ATOM 1004 N N . TYR A 1 130 ? -12.483 -1.276 2.477 1.00 91.12 130 TYR A N 1
ATOM 1005 C CA . TYR A 1 130 ? -12.893 -1.398 1.079 1.00 91.12 130 TYR A CA 1
ATOM 1006 C C . TYR A 1 130 ? -12.156 -0.399 0.170 1.00 91.12 130 TYR A C 1
ATOM 1008 O O . TYR A 1 130 ? -11.634 -0.793 -0.876 1.00 91.12 130 TYR A O 1
ATOM 1016 N N . TRP A 1 131 ? -12.050 0.870 0.578 1.00 91.75 131 TRP A N 1
ATOM 1017 C CA . TRP A 1 131 ? -11.319 1.882 -0.189 1.00 91.75 131 TRP A CA 1
ATOM 1018 C C . TRP A 1 131 ? -9.815 1.607 -0.259 1.00 91.75 131 TRP A C 1
ATOM 1020 O O . TRP A 1 131 ? -9.226 1.819 -1.322 1.00 91.75 131 TRP A O 1
ATOM 1030 N N . ILE A 1 132 ? -9.204 1.075 0.806 1.00 91.56 132 ILE A N 1
ATOM 1031 C CA . ILE A 1 132 ? -7.802 0.625 0.788 1.00 91.56 132 ILE A CA 1
ATOM 1032 C C . ILE A 1 132 ? -7.612 -0.466 -0.269 1.00 91.56 132 ILE A C 1
ATOM 1034 O O . ILE A 1 132 ? -6.785 -0.316 -1.171 1.00 91.56 132 ILE A O 1
ATOM 1038 N N . VAL A 1 133 ? -8.412 -1.534 -0.211 1.00 89.88 133 VAL A N 1
ATOM 1039 C CA . VAL A 1 133 ? -8.288 -2.671 -1.138 1.00 89.88 133 VAL A CA 1
ATOM 1040 C C . VAL A 1 133 ? -8.527 -2.238 -2.584 1.00 89.88 133 VAL A C 1
ATOM 1042 O O . VAL A 1 133 ? -7.749 -2.587 -3.475 1.00 89.88 133 VAL A O 1
ATOM 1045 N N . LYS A 1 134 ? -9.547 -1.410 -2.822 1.00 87.69 134 LYS A N 1
ATOM 1046 C CA . LYS A 1 134 ? -9.845 -0.891 -4.160 1.00 87.69 134 LYS A CA 1
ATOM 1047 C C . LYS A 1 134 ? -8.712 -0.019 -4.708 1.00 87.69 134 LYS A C 1
ATOM 1049 O O . LYS A 1 134 ? -8.372 -0.127 -5.890 1.00 87.69 134 LYS A O 1
ATOM 1054 N N . SER A 1 135 ? -8.113 0.823 -3.865 1.00 87.81 135 SER A N 1
ATOM 1055 C CA . SER A 1 135 ? -6.989 1.690 -4.251 1.00 87.81 135 SER A CA 1
ATOM 1056 C C . SER A 1 135 ? -5.762 0.865 -4.628 1.00 87.81 135 SER A C 1
ATOM 1058 O O . SER A 1 135 ? -5.129 1.134 -5.649 1.00 87.81 135 SER A O 1
ATOM 1060 N N . VAL A 1 136 ? -5.480 -0.196 -3.869 1.00 88.00 136 VAL A N 1
ATOM 1061 C CA . VAL A 1 136 ? -4.404 -1.151 -4.160 1.00 88.00 136 VAL A CA 1
ATOM 1062 C C . VAL A 1 136 ? -4.630 -1.879 -5.488 1.00 88.00 136 VAL A C 1
ATOM 1064 O O . VAL A 1 136 ? -3.714 -1.947 -6.306 1.00 88.00 136 VAL A O 1
ATOM 1067 N N . ILE A 1 137 ? -5.840 -2.379 -5.752 1.00 84.94 137 ILE A N 1
ATOM 1068 C CA . ILE A 1 137 ? -6.162 -3.091 -7.005 1.00 84.94 137 ILE A CA 1
ATOM 1069 C C . ILE A 1 137 ? -6.048 -2.161 -8.219 1.00 84.94 137 ILE A C 1
ATOM 1071 O O . ILE A 1 137 ? -5.444 -2.516 -9.236 1.00 84.94 137 ILE A O 1
ATOM 1075 N N . THR A 1 138 ? -6.585 -0.946 -8.100 1.00 84.44 138 THR A N 1
ATOM 1076 C CA . THR A 1 138 ? -6.513 0.063 -9.167 1.00 84.44 138 THR A CA 1
ATOM 1077 C C . THR A 1 138 ? -5.058 0.448 -9.450 1.00 84.44 138 THR A C 1
ATOM 1079 O O . THR A 1 138 ? -4.643 0.505 -10.605 1.00 84.44 138 THR A O 1
ATOM 1082 N N . SER A 1 139 ? -4.254 0.637 -8.401 1.00 79.06 139 SER A N 1
ATOM 1083 C CA . SER A 1 139 ? -2.828 0.971 -8.520 1.00 79.06 139 SER A CA 1
ATOM 1084 C C . SER A 1 139 ? -2.007 -0.183 -9.091 1.00 79.06 139 SER A C 1
ATOM 1086 O O . SER A 1 139 ? -1.145 0.038 -9.934 1.00 79.06 139 SER A O 1
ATOM 1088 N N . SER A 1 140 ? -2.312 -1.423 -8.703 1.00 77.19 140 SER A N 1
ATOM 1089 C CA . SER A 1 140 ? -1.674 -2.623 -9.259 1.00 77.19 140 SER A CA 1
ATOM 1090 C C . SER A 1 140 ? -1.911 -2.731 -10.764 1.00 77.19 140 SER A C 1
ATOM 1092 O O . SER A 1 140 ? -0.989 -3.039 -11.511 1.00 77.19 140 SER A O 1
ATOM 1094 N N . SER A 1 141 ? -3.126 -2.413 -11.221 1.00 75.94 141 SER A N 1
ATOM 1095 C CA . SER A 1 141 ? -3.458 -2.392 -12.650 1.00 75.94 141 SER A CA 1
ATOM 1096 C C . SER A 1 141 ? -2.657 -1.328 -13.402 1.00 75.94 141 SER A C 1
ATOM 1098 O O . SER A 1 141 ? -2.173 -1.594 -14.498 1.00 75.94 141 SER A O 1
ATOM 1100 N N . GLN A 1 142 ? -2.444 -0.154 -12.794 1.00 70.75 142 GLN A N 1
ATOM 1101 C CA . GLN A 1 142 ? -1.568 0.874 -13.364 1.00 70.75 142 GLN A CA 1
ATOM 1102 C C . GLN A 1 142 ? -0.111 0.406 -13.422 1.00 70.75 142 GLN A C 1
ATOM 1104 O O . GLN A 1 142 ? 0.513 0.541 -14.465 1.00 70.75 142 GLN A O 1
ATOM 1109 N N . VAL A 1 143 ? 0.422 -0.199 -12.355 1.00 69.75 143 VAL A N 1
ATOM 1110 C CA . VAL A 1 143 ? 1.795 -0.738 -12.335 1.00 69.75 143 VAL A CA 1
ATOM 1111 C C . VAL A 1 143 ? 1.987 -1.814 -13.406 1.00 69.75 143 VAL A C 1
ATOM 1113 O O . VAL A 1 143 ? 2.978 -1.781 -14.127 1.00 69.75 143 VAL A O 1
ATOM 1116 N N . ILE A 1 144 ? 1.027 -2.727 -13.567 1.00 69.62 144 ILE A N 1
ATOM 1117 C CA . ILE A 1 144 ? 1.061 -3.753 -14.620 1.00 69.62 144 ILE A CA 1
ATOM 1118 C C . ILE A 1 144 ? 0.984 -3.109 -16.010 1.00 69.62 144 ILE A C 1
ATOM 1120 O O . ILE A 1 144 ? 1.749 -3.486 -16.890 1.00 69.62 144 ILE A O 1
ATOM 1124 N N . GLY A 1 145 ? 0.119 -2.109 -16.204 1.00 66.06 145 GLY A N 1
ATOM 1125 C CA . GLY A 1 145 ? 0.045 -1.358 -17.459 1.00 66.06 145 GLY A CA 1
ATOM 1126 C C . GLY A 1 145 ? 1.356 -0.648 -17.804 1.00 66.06 145 GLY A C 1
ATOM 1127 O O . GLY A 1 145 ? 1.755 -0.634 -18.963 1.00 66.06 145 GLY A O 1
ATOM 1128 N N . LEU A 1 146 ? 2.069 -0.119 -16.804 1.00 63.56 146 LEU A N 1
ATOM 1129 C CA . LEU A 1 146 ? 3.408 0.443 -16.995 1.00 63.56 146 LEU A CA 1
ATOM 1130 C C . LEU A 1 146 ? 4.400 -0.635 -17.436 1.00 63.56 146 LEU A C 1
ATOM 1132 O O . LEU A 1 146 ? 5.117 -0.416 -18.401 1.00 63.56 146 LEU A O 1
ATOM 1136 N N . ILE A 1 147 ? 4.394 -1.798 -16.776 1.00 62.25 147 ILE A N 1
ATOM 1137 C CA . ILE A 1 147 ? 5.248 -2.947 -17.119 1.00 62.25 147 ILE A CA 1
ATOM 1138 C C . ILE A 1 147 ? 5.001 -3.428 -18.555 1.00 62.25 147 ILE A C 1
ATOM 1140 O O . ILE A 1 147 ? 5.959 -3.685 -19.277 1.00 62.25 147 ILE A O 1
ATOM 1144 N N . CYS A 1 148 ? 3.740 -3.523 -18.982 1.00 57.53 148 CYS A N 1
ATOM 1145 C CA . CYS A 1 148 ? 3.376 -4.013 -20.312 1.00 57.53 148 CYS A CA 1
ATOM 1146 C C . CYS A 1 148 ? 3.611 -3.004 -21.447 1.00 57.53 148 CYS A C 1
ATOM 1148 O O . CYS A 1 148 ? 3.787 -3.437 -22.577 1.00 57.53 148 CYS A O 1
ATOM 1150 N N . MET A 1 149 ? 3.639 -1.693 -21.176 1.00 53.81 149 MET A N 1
ATOM 1151 C CA . MET A 1 149 ? 3.958 -0.677 -22.196 1.00 53.81 149 MET A CA 1
ATOM 1152 C C . MET A 1 149 ? 5.438 -0.656 -22.612 1.00 53.81 149 MET A C 1
ATOM 1154 O O . MET A 1 149 ? 5.773 0.035 -23.563 1.00 53.81 149 MET A O 1
ATOM 1158 N N . GLY A 1 150 ? 6.325 -1.377 -21.920 1.00 47.97 150 GLY A N 1
ATOM 1159 C CA . GLY A 1 150 ? 7.709 -1.602 -22.361 1.00 47.97 150 GLY A CA 1
ATOM 1160 C C . GLY A 1 150 ? 7.878 -2.894 -23.166 1.00 47.97 150 GLY A C 1
ATOM 1161 O O . GLY A 1 150 ? 8.870 -3.586 -22.961 1.00 47.97 150 GLY A O 1
ATOM 1162 N N . HIS A 1 151 ? 6.859 -3.296 -23.931 1.00 41.31 151 HIS A N 1
ATOM 1163 C CA . HIS A 1 151 ? 6.858 -4.499 -24.771 1.00 41.31 151 HIS A CA 1
ATOM 1164 C C . HIS A 1 151 ? 6.156 -4.223 -26.121 1.00 41.31 151 HIS A C 1
ATOM 1166 O O . HIS A 1 151 ? 5.482 -5.102 -26.671 1.00 41.31 151 HIS A O 1
ATOM 1172 N N . GLU A 1 152 ? 6.261 -2.992 -26.627 1.00 34.84 152 GLU A N 1
ATOM 1173 C CA . GLU A 1 152 ? 5.708 -2.576 -27.925 1.00 34.84 152 GLU A CA 1
ATOM 1174 C C . GLU A 1 152 ? 6.714 -1.741 -28.721 1.00 34.84 152 GLU A C 1
ATOM 1176 O O . GLU A 1 152 ? 7.260 -0.773 -28.145 1.00 34.84 152 GLU A O 1
#

InterPro domains:
  IPR027942 Sieve element occlusion, N-terminal [PF14576] (1-152)
  IPR039299 Protein SIEVE ELEMENT OCCLUSION [PTHR33232] (2-152)

Organism: NCBI:txid210225

Secondary structure (DSSP, 8-state):
----TTS---HHHHHHHHHHTTTTTS-HHHHHHHHHHHHHHHHHHHHHHHHHHHTT-HHHHHHHHHTT-TTGGGGHHHHHHHHHHHHHHHHHHHHHHHHHHHHHSS-TTTS-TTSHHHHHHHHHHHHHHHHHHHHHHHHHHHHHHHHHTT--